Protein AF-T1BN23-F1 (afdb_monomer_lite)

Secondary structure (DSSP, 8-state):
------SHHHHHHHHHHHHHHHHHHHHHHHHHHHHHHHHHHHHHHHHHH----SHHHHHHHHHHHHHHHHHHHHT--TTS-SEEEEEEEPP-TTSPPPEEEEESS-EE-TT--EEEEETTSGGGHHHHH--SS--TTEEEEEEEEEETTEEEEEEEEE-

Foldseek 3Di:
DDDDDPPPVVVVVVFVVVQVVVLVLLVQQVVQLVVQLVVLVCQLVVLVPDDDDDPVSVVVSVVSNVVSVVSNVLSCPDFDRAFFKKWWFQQDPVRDIDMATEGCHFGAHPVRHTSHDYCPDPVNVLLPPADPVRNVRTQKMKTWDDGRSGTPGIDIDGD

Organism: NCBI:txid410659

Structure (mmCIF, N/CA/C/O backbone):
data_AF-T1BN23-F1
#
_entry.id   AF-T1BN23-F1
#
loop_
_atom_site.group_PDB
_atom_site.id
_atom_site.type_symbol
_atom_site.label_atom_id
_atom_site.label_alt_id
_atom_site.label_comp_id
_atom_site.label_asym_id
_atom_site.label_entity_id
_atom_site.label_seq_id
_atom_site.pdbx_PDB_ins_code
_atom_site.Cartn_x
_atom_site.Cartn_y
_atom_site.Cartn_z
_atom_site.occupancy
_atom_site.B_iso_or_equiv
_atom_site.auth_seq_id
_atom_site.auth_comp_id
_atom_site.auth_asym_id
_atom_site.auth_atom_id
_atom_site.pdbx_PDB_model_num
ATOM 1 N N . MET A 1 1 ? -45.140 -3.498 25.586 1.00 43.44 1 MET A N 1
ATOM 2 C CA . MET A 1 1 ? -43.862 -4.236 25.617 1.00 43.44 1 MET A CA 1
ATOM 3 C C . MET A 1 1 ? -43.445 -4.488 24.183 1.00 43.44 1 MET A C 1
ATOM 5 O O . MET A 1 1 ? -43.950 -5.411 23.562 1.00 43.44 1 MET A O 1
ATOM 9 N N . SER A 1 2 ? -42.600 -3.610 23.656 1.00 41.66 2 SER A N 1
ATOM 10 C CA . SER A 1 2 ? -41.845 -3.813 22.422 1.00 41.66 2 SER A CA 1
ATOM 11 C C . SER A 1 2 ? -40.488 -3.182 22.690 1.00 41.66 2 SER A C 1
ATOM 13 O O . SER A 1 2 ? -40.423 -1.970 22.895 1.00 41.66 2 SER A O 1
ATOM 15 N N . ASP A 1 3 ? -39.452 -4.007 22.786 1.00 43.41 3 ASP A N 1
ATOM 16 C CA . ASP A 1 3 ? -38.077 -3.524 22.869 1.00 43.41 3 ASP A CA 1
ATOM 17 C C . ASP A 1 3 ? -37.651 -2.996 21.497 1.00 43.41 3 ASP A C 1
ATOM 19 O O . ASP A 1 3 ? -37.966 -3.619 20.476 1.00 43.41 3 ASP A O 1
ATOM 23 N N . PRO A 1 4 ? -36.961 -1.849 21.425 1.00 53.34 4 PRO A N 1
ATOM 24 C CA . PRO A 1 4 ? -36.537 -1.316 20.150 1.00 53.34 4 PRO A CA 1
ATOM 25 C C . PRO A 1 4 ? -35.163 -1.881 19.740 1.00 53.34 4 PRO A C 1
ATOM 27 O O . PRO A 1 4 ? -34.180 -1.802 20.476 1.00 53.34 4 PRO A O 1
ATOM 30 N N . VAL A 1 5 ? -35.108 -2.436 18.526 1.00 53.69 5 VAL A N 1
ATOM 31 C CA . VAL A 1 5 ? -33.919 -3.002 17.864 1.00 53.69 5 VAL A CA 1
ATOM 32 C C . VAL A 1 5 ? -33.019 -1.865 17.357 1.00 53.69 5 VAL A C 1
ATOM 34 O O . VAL A 1 5 ? -33.147 -1.426 16.214 1.00 53.69 5 VAL A O 1
ATOM 37 N N . TRP A 1 6 ? -32.131 -1.351 18.212 1.00 48.53 6 TRP A N 1
ATOM 38 C CA . TRP A 1 6 ? -31.163 -0.297 17.845 1.00 48.53 6 TRP A CA 1
ATOM 39 C C . TRP A 1 6 ? -29.710 -0.788 17.690 1.00 48.53 6 TRP A C 1
ATOM 41 O O . TRP A 1 6 ? -28.838 0.021 17.400 1.00 48.53 6 TRP A O 1
ATOM 51 N N . GLY A 1 7 ? -29.428 -2.087 17.851 1.00 52.84 7 GLY A N 1
ATOM 52 C CA . GLY A 1 7 ? -28.052 -2.614 17.863 1.00 52.84 7 GLY A CA 1
ATOM 53 C C . GLY A 1 7 ? -27.497 -3.072 16.508 1.00 52.84 7 GLY A C 1
ATOM 54 O O . GLY A 1 7 ? -26.369 -2.741 16.168 1.00 52.84 7 GLY A O 1
ATOM 55 N N . GLU A 1 8 ? -28.277 -3.807 15.713 1.00 52.25 8 GLU A N 1
ATOM 56 C CA . GLU A 1 8 ? -27.732 -4.537 14.551 1.00 52.25 8 GLU A CA 1
ATOM 57 C C . GLU A 1 8 ? -27.590 -3.661 13.298 1.00 52.25 8 GLU A C 1
ATOM 59 O O . GLU A 1 8 ? -26.558 -3.693 12.638 1.00 52.25 8 GLU A O 1
ATOM 64 N N . ARG A 1 9 ? -28.567 -2.787 13.013 1.00 55.88 9 ARG A N 1
ATOM 65 C CA . ARG A 1 9 ? -28.533 -1.923 11.814 1.00 55.88 9 ARG A CA 1
ATOM 66 C C . ARG A 1 9 ? -27.467 -0.824 11.850 1.00 55.88 9 ARG A C 1
ATOM 68 O O . ARG A 1 9 ? -27.083 -0.328 10.803 1.00 55.88 9 ARG A O 1
ATOM 75 N N . GLY A 1 10 ? -27.028 -0.392 13.034 1.00 59.06 10 GLY A N 1
ATOM 76 C CA . GLY A 1 10 ? -26.019 0.668 13.164 1.00 59.06 10 GLY A CA 1
ATOM 77 C C . GLY A 1 10 ? -24.586 0.170 12.959 1.00 59.06 10 GLY A C 1
ATOM 78 O O . GLY A 1 10 ? -23.763 0.888 12.397 1.00 59.06 10 GLY A O 1
ATOM 79 N N . VAL A 1 11 ? -24.303 -1.062 13.393 1.00 63.19 11 VAL A N 1
ATOM 80 C CA . VAL A 1 11 ? -22.992 -1.712 13.236 1.00 63.19 11 VAL A CA 1
ATOM 81 C C . VAL A 1 11 ? -22.781 -2.145 11.785 1.00 63.19 11 VAL A C 1
ATOM 83 O O . VAL A 1 11 ? -21.717 -1.889 11.230 1.00 63.19 11 VAL A O 1
ATOM 86 N N . ASP A 1 12 ? -23.820 -2.698 11.157 1.00 70.88 12 ASP A N 1
ATOM 87 C CA . ASP A 1 12 ? -23.831 -3.124 9.752 1.00 70.88 12 ASP A CA 1
ATOM 88 C C . ASP A 1 12 ? -23.492 -1.964 8.794 1.00 70.88 12 ASP A C 1
ATOM 90 O O . ASP A 1 12 ? -22.551 -2.043 8.011 1.00 70.88 12 ASP A O 1
ATOM 94 N N . VAL A 1 13 ? -24.136 -0.803 8.972 1.00 74.88 13 VAL A N 1
ATOM 95 C CA . VAL A 1 13 ? -23.891 0.390 8.135 1.00 74.88 13 VAL A CA 1
ATOM 96 C C . VAL A 1 13 ? -22.499 1.002 8.361 1.00 74.88 13 VAL A C 1
ATOM 98 O O . VAL A 1 13 ? -21.910 1.551 7.429 1.00 74.88 13 VAL A O 1
ATOM 101 N N . SER A 1 14 ? -21.944 0.939 9.581 1.00 83.81 14 SER A N 1
ATOM 102 C CA . SER A 1 14 ? -20.559 1.391 9.817 1.00 83.81 14 SER A CA 1
ATOM 103 C C . SER A 1 14 ? -19.562 0.470 9.125 1.00 83.81 14 SER A C 1
ATOM 105 O O . SER A 1 14 ? -18.630 0.952 8.489 1.00 83.81 14 SER A O 1
ATOM 107 N N . HIS A 1 15 ? -19.789 -0.839 9.208 1.00 89.06 15 HIS A N 1
ATOM 108 C CA . HIS A 1 15 ? -18.930 -1.840 8.597 1.00 89.06 15 HIS A CA 1
ATOM 109 C C . HIS A 1 15 ? -18.953 -1.761 7.064 1.00 89.06 15 HIS A C 1
ATOM 111 O O . HIS A 1 15 ? -17.898 -1.748 6.434 1.00 89.06 15 HIS A O 1
ATOM 117 N N . GLU A 1 16 ? -20.134 -1.606 6.459 1.00 93.38 16 GLU A N 1
ATOM 118 C CA . GLU A 1 16 ? -20.280 -1.364 5.017 1.00 93.38 16 GLU A CA 1
ATOM 119 C C . GLU A 1 16 ? -19.553 -0.088 4.571 1.00 93.38 16 GLU A C 1
ATOM 121 O O . GLU A 1 16 ? -18.885 -0.083 3.534 1.00 93.38 16 GLU A O 1
ATOM 126 N N . ARG A 1 17 ? -19.631 0.992 5.364 1.00 96.00 17 ARG A N 1
ATOM 127 C CA . ARG A 1 17 ? -18.900 2.234 5.075 1.00 96.00 17 ARG A CA 1
ATOM 128 C C . ARG A 1 17 ? -17.391 2.011 5.112 1.00 96.00 17 ARG A C 1
ATOM 130 O O . ARG A 1 17 ? -16.694 2.485 4.225 1.00 96.00 17 ARG A O 1
ATOM 137 N N . GLU A 1 18 ? -16.889 1.293 6.109 1.00 95.56 18 GLU A N 1
ATOM 138 C CA . GLU A 1 18 ? -15.458 1.005 6.234 1.00 95.56 18 GLU A CA 1
ATOM 139 C C . GLU A 1 18 ? -14.953 0.110 5.094 1.00 95.56 18 GLU A C 1
ATOM 141 O O . GLU A 1 18 ? -13.881 0.370 4.553 1.00 95.56 18 GLU A O 1
ATOM 146 N N . ILE A 1 19 ? -15.739 -0.883 4.666 1.00 97.50 19 ILE A N 1
ATOM 147 C CA . ILE A 1 19 ? -15.449 -1.670 3.459 1.00 97.50 19 ILE A CA 1
ATOM 148 C C . ILE A 1 19 ? -15.385 -0.759 2.226 1.00 97.50 19 ILE A C 1
ATOM 150 O O . ILE A 1 19 ? -14.441 -0.859 1.446 1.00 97.50 19 ILE A O 1
ATOM 154 N N . ALA A 1 20 ? -16.348 0.151 2.056 1.00 97.94 20 ALA A N 1
ATOM 155 C CA . ALA A 1 20 ? -16.380 1.069 0.917 1.00 97.94 20 ALA A CA 1
ATOM 156 C C . ALA A 1 20 ? -15.204 2.065 0.914 1.00 97.94 20 ALA A C 1
ATOM 158 O O . ALA A 1 20 ? -14.667 2.392 -0.149 1.00 97.94 20 ALA A O 1
ATOM 159 N N . GLU A 1 21 ? -14.778 2.533 2.090 1.00 97.56 21 GLU A N 1
ATOM 160 C CA . GLU A 1 21 ? -13.582 3.366 2.254 1.00 97.56 21 GLU A CA 1
ATOM 161 C C . GLU A 1 21 ? -12.325 2.616 1.790 1.00 97.56 21 GLU A C 1
ATOM 163 O O . GLU A 1 21 ? -11.556 3.138 0.980 1.00 97.56 21 GLU A O 1
ATOM 168 N N . GLU A 1 22 ? -12.139 1.374 2.244 1.00 98.44 22 GLU A N 1
ATOM 169 C CA . GLU A 1 22 ? -10.993 0.560 1.832 1.00 98.44 22 GLU A CA 1
ATOM 170 C C . GLU A 1 22 ? -11.079 0.135 0.357 1.00 98.44 22 GLU A C 1
ATOM 172 O O . GLU A 1 22 ? -10.043 0.033 -0.300 1.00 98.44 22 GLU A O 1
ATOM 177 N N . GLN A 1 23 ? -12.281 -0.058 -0.202 1.00 98.50 23 GLN A N 1
ATOM 178 C CA . GLN A 1 23 ? -12.462 -0.320 -1.635 1.00 98.50 23 GLN A CA 1
ATOM 179 C C . GLN A 1 23 ? -12.033 0.886 -2.471 1.00 98.50 23 GLN A C 1
ATOM 181 O O . GLN A 1 23 ? -11.286 0.736 -3.432 1.00 98.50 23 GLN A O 1
ATOM 186 N N . THR A 1 24 ? -12.441 2.092 -2.069 1.00 98.50 24 THR A N 1
ATOM 187 C CA . THR A 1 24 ? -12.034 3.331 -2.747 1.00 98.50 24 THR A CA 1
ATOM 188 C C . THR A 1 24 ? -10.513 3.475 -2.734 1.00 98.50 24 THR A C 1
ATOM 190 O O . THR A 1 24 ? -9.904 3.824 -3.745 1.00 98.50 24 THR A O 1
ATOM 193 N N . PHE A 1 25 ? -9.877 3.172 -1.599 1.00 98.19 25 PHE A N 1
ATOM 194 C CA . PHE A 1 25 ? -8.422 3.179 -1.503 1.00 98.19 25 PHE A CA 1
ATOM 195 C C . PHE A 1 25 ? -7.774 2.097 -2.387 1.00 98.19 25 PHE A C 1
ATOM 197 O O . PHE A 1 25 ? -6.789 2.379 -3.072 1.00 98.19 25 PHE A O 1
ATOM 204 N N . LEU A 1 26 ? -8.331 0.881 -2.416 1.00 97.94 26 LEU A N 1
ATOM 205 C CA . LEU A 1 26 ? -7.859 -0.206 -3.276 1.00 97.94 26 LEU A CA 1
ATOM 206 C C . LEU A 1 26 ? -7.899 0.181 -4.755 1.00 97.94 26 LEU A C 1
ATOM 208 O O . LEU A 1 26 ? -6.913 -0.045 -5.454 1.00 97.94 26 LEU A O 1
ATOM 212 N N . ASP A 1 27 ? -8.982 0.805 -5.211 1.00 98.12 27 ASP A N 1
ATOM 213 C CA . ASP A 1 27 ? -9.131 1.243 -6.600 1.00 98.12 27 ASP A CA 1
ATOM 214 C C . ASP A 1 27 ? -8.051 2.270 -6.982 1.00 98.12 27 ASP A C 1
ATOM 216 O O . ASP A 1 27 ? -7.410 2.150 -8.030 1.00 98.12 27 ASP A O 1
ATOM 220 N N . VAL A 1 28 ? -7.782 3.240 -6.099 1.00 98.06 28 VAL A N 1
ATOM 221 C CA . VAL A 1 28 ? -6.707 4.230 -6.285 1.00 98.06 28 VAL A CA 1
ATOM 222 C C . VAL A 1 28 ? -5.333 3.553 -6.327 1.00 98.06 28 VAL A C 1
ATOM 224 O O . VAL A 1 28 ? -4.529 3.833 -7.218 1.00 98.06 28 VAL A O 1
ATOM 227 N N . ALA A 1 29 ? -5.058 2.635 -5.399 1.00 97.75 29 ALA A N 1
ATOM 228 C CA . ALA A 1 29 ? -3.775 1.943 -5.320 1.00 97.75 29 ALA A CA 1
ATOM 229 C C . ALA A 1 29 ? -3.536 1.000 -6.516 1.00 97.75 29 ALA A C 1
ATOM 231 O O . ALA A 1 29 ? -2.410 0.904 -7.008 1.00 97.75 29 ALA A O 1
ATOM 232 N N . LEU A 1 30 ? -4.578 0.330 -7.021 1.00 96.62 30 LEU A N 1
ATOM 233 C CA . LEU A 1 30 ? -4.501 -0.479 -8.241 1.00 96.62 30 LEU A CA 1
ATOM 234 C C . LEU A 1 30 ? -4.236 0.392 -9.471 1.00 96.62 30 LEU A C 1
ATOM 236 O O . LEU A 1 30 ? -3.361 0.054 -10.267 1.00 96.62 30 LEU A O 1
ATOM 240 N N . GLY A 1 31 ? -4.909 1.542 -9.581 1.00 97.06 31 GLY A N 1
ATOM 241 C CA . GLY A 1 31 ? -4.625 2.521 -10.631 1.00 97.06 31 GLY A CA 1
ATOM 242 C C . GLY A 1 31 ? -3.160 2.963 -10.612 1.00 97.06 31 GLY A C 1
ATOM 243 O O . GLY A 1 31 ? -2.470 2.880 -11.627 1.00 97.06 31 GLY A O 1
ATOM 244 N N . ALA A 1 32 ? -2.643 3.345 -9.443 1.00 97.88 32 ALA A N 1
ATOM 245 C CA . ALA A 1 32 ? -1.241 3.725 -9.275 1.00 97.88 32 ALA A CA 1
ATOM 246 C C . ALA A 1 32 ? -0.266 2.590 -9.651 1.00 97.88 32 ALA A C 1
ATOM 248 O O . ALA A 1 32 ? 0.723 2.819 -10.352 1.00 97.88 32 ALA A O 1
ATOM 249 N N . LEU A 1 33 ? -0.562 1.346 -9.260 1.00 96.88 33 LEU A N 1
ATOM 250 C CA . LEU A 1 33 ? 0.229 0.178 -9.652 1.00 96.88 33 LEU A CA 1
ATOM 251 C C . LEU A 1 33 ? 0.259 -0.014 -11.177 1.00 96.88 33 LEU A C 1
ATOM 253 O O . LEU A 1 33 ? 1.317 -0.306 -11.745 1.00 96.88 33 LEU A O 1
ATOM 257 N N . ASP A 1 34 ? -0.871 0.180 -11.852 1.00 96.56 34 ASP A N 1
ATOM 258 C CA . ASP A 1 34 ? -0.946 0.098 -13.308 1.00 96.56 34 ASP A CA 1
ATOM 259 C C . ASP A 1 34 ? -0.172 1.235 -13.988 1.00 96.56 34 ASP A C 1
ATOM 261 O O . ASP A 1 34 ? 0.556 0.978 -14.952 1.00 96.56 34 ASP A O 1
ATOM 265 N N . HIS A 1 35 ? -0.200 2.454 -13.441 1.00 96.75 35 HIS A N 1
ATOM 266 C CA . HIS A 1 35 ? 0.661 3.554 -13.893 1.00 96.75 35 HIS A CA 1
ATOM 267 C C . HIS A 1 35 ? 2.153 3.213 -13.754 1.00 96.75 35 HIS A C 1
ATOM 269 O O . HIS A 1 35 ? 2.930 3.401 -14.695 1.00 96.75 35 HIS A O 1
ATOM 275 N N . MET A 1 36 ? 2.565 2.631 -12.624 1.00 96.62 36 MET A N 1
ATOM 276 C CA . MET A 1 36 ? 3.951 2.199 -12.406 1.00 96.62 36 MET A CA 1
ATOM 277 C C . MET A 1 36 ? 4.380 1.114 -13.409 1.00 96.62 36 MET A C 1
ATOM 279 O O . MET A 1 36 ? 5.498 1.155 -13.935 1.00 96.62 36 MET A O 1
ATOM 283 N N . ARG A 1 37 ? 3.492 0.158 -13.714 1.00 96.94 37 ARG A N 1
ATOM 284 C CA . ARG A 1 37 ? 3.726 -0.885 -14.729 1.00 96.94 37 ARG A CA 1
ATOM 285 C C . ARG A 1 37 ? 3.824 -0.292 -16.130 1.00 96.94 37 ARG A C 1
ATOM 287 O O . ARG A 1 37 ? 4.736 -0.655 -16.874 1.00 96.94 37 ARG A O 1
ATOM 294 N N . ALA A 1 38 ? 2.934 0.634 -16.479 1.00 96.69 38 ALA A N 1
ATOM 295 C CA . ALA A 1 38 ? 2.948 1.323 -17.764 1.00 96.69 38 ALA A CA 1
ATOM 296 C C . ALA A 1 38 ? 4.244 2.124 -17.959 1.00 96.69 38 ALA A C 1
ATOM 298 O O . ALA A 1 38 ? 4.849 2.056 -19.029 1.00 96.69 38 ALA A O 1
ATOM 299 N N . GLY A 1 39 ? 4.729 2.803 -16.915 1.00 95.38 39 GLY A N 1
ATOM 300 C CA . GLY A 1 39 ? 6.015 3.501 -16.940 1.00 95.38 39 GLY A CA 1
ATOM 301 C C . GLY A 1 39 ? 7.192 2.562 -17.227 1.00 95.38 39 GLY A C 1
ATOM 302 O O . GLY A 1 39 ? 8.002 2.828 -18.118 1.00 95.38 39 GLY A O 1
ATOM 303 N N . ALA A 1 40 ? 7.259 1.419 -16.537 1.00 95.69 40 ALA A N 1
ATOM 304 C CA . ALA A 1 40 ? 8.307 0.421 -16.764 1.00 95.69 40 ALA A CA 1
ATOM 305 C C . ALA A 1 40 ? 8.218 -0.225 -18.163 1.00 95.69 40 ALA A C 1
ATOM 307 O O . ALA A 1 40 ? 9.241 -0.415 -18.825 1.00 95.69 40 ALA A O 1
ATOM 308 N N . ALA A 1 41 ? 7.008 -0.515 -18.651 1.00 96.62 41 ALA A N 1
ATOM 309 C CA . ALA A 1 41 ? 6.786 -1.037 -20.000 1.00 96.62 41 ALA A CA 1
ATOM 310 C C . ALA A 1 41 ? 7.173 -0.021 -21.088 1.00 96.62 41 ALA A C 1
ATOM 312 O O . ALA A 1 41 ? 7.837 -0.384 -22.055 1.00 96.62 41 A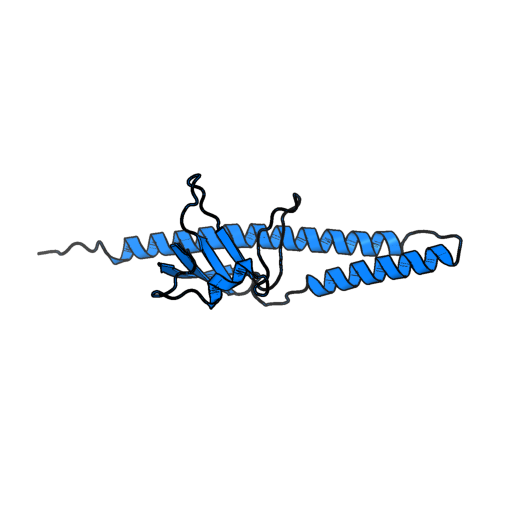LA A O 1
ATOM 313 N N . SER A 1 42 ? 6.838 1.256 -20.900 1.00 95.31 42 SER A N 1
ATOM 314 C CA . SER A 1 42 ? 7.225 2.333 -21.816 1.00 95.31 42 SER A CA 1
ATOM 315 C C . SER A 1 42 ? 8.748 2.478 -21.907 1.00 95.31 42 SER A C 1
ATOM 317 O O . SER A 1 42 ? 9.307 2.569 -23.003 1.00 95.31 42 SER A O 1
ATOM 319 N N . LEU A 1 43 ? 9.454 2.393 -20.771 1.00 93.00 43 LEU A N 1
ATOM 320 C CA . LEU A 1 43 ? 10.917 2.402 -20.751 1.00 93.00 43 LEU A CA 1
ATOM 321 C C . LEU A 1 43 ? 11.502 1.219 -21.539 1.00 93.00 43 LEU A C 1
ATOM 323 O O . LEU A 1 43 ? 12.364 1.422 -22.396 1.00 93.00 43 LEU A O 1
ATOM 327 N N . ARG A 1 44 ? 10.988 0.003 -21.311 1.00 94.19 44 ARG A N 1
ATOM 328 C CA . ARG A 1 44 ? 11.358 -1.206 -22.069 1.00 94.19 44 ARG A CA 1
ATOM 329 C C . ARG A 1 44 ? 11.174 -1.000 -23.578 1.00 94.19 44 ARG A C 1
ATOM 331 O O . ARG A 1 44 ? 12.094 -1.269 -24.353 1.00 94.19 44 ARG A O 1
ATOM 338 N N . ASP A 1 45 ? 10.011 -0.506 -23.991 1.00 92.75 45 ASP A N 1
ATOM 339 C CA . ASP A 1 45 ? 9.639 -0.386 -25.404 1.00 92.75 45 ASP A CA 1
ATOM 340 C C . ASP A 1 45 ? 10.429 0.725 -26.112 1.00 92.75 45 ASP A C 1
ATOM 342 O O . ASP A 1 45 ? 10.904 0.524 -27.232 1.00 92.75 45 ASP A O 1
ATOM 346 N N . SER A 1 46 ? 10.673 1.855 -25.438 1.00 89.38 46 SER A N 1
ATOM 347 C CA . SER A 1 46 ? 11.476 2.963 -25.977 1.00 89.38 46 SER A CA 1
ATOM 348 C C . SER A 1 46 ? 12.902 2.535 -26.345 1.00 89.38 46 SER A C 1
ATOM 350 O O . SER A 1 46 ? 13.430 2.910 -27.394 1.00 89.38 46 SER A O 1
ATOM 352 N N . VAL A 1 47 ? 13.513 1.672 -25.531 1.00 87.81 47 VAL A N 1
ATOM 353 C CA . VAL A 1 47 ? 14.869 1.163 -25.759 1.00 87.81 47 VAL A CA 1
ATOM 354 C C . VAL A 1 47 ? 14.900 0.030 -26.790 1.00 87.81 47 VAL A C 1
ATOM 356 O O . VAL A 1 47 ? 15.924 -0.174 -27.455 1.00 87.81 47 VAL A O 1
ATOM 359 N N . ALA A 1 48 ? 13.787 -0.688 -26.969 1.00 82.81 48 ALA A N 1
ATOM 360 C CA . ALA A 1 48 ? 13.656 -1.719 -27.995 1.00 82.81 48 ALA A CA 1
ATOM 361 C C . ALA A 1 48 ? 13.675 -1.138 -29.419 1.00 82.81 48 ALA A C 1
ATOM 363 O O . ALA A 1 48 ? 14.233 -1.766 -30.318 1.00 82.81 48 ALA A O 1
ATOM 364 N N . VAL A 1 49 ? 13.107 0.058 -29.621 1.00 82.88 49 VAL A N 1
ATOM 365 C CA . VAL A 1 49 ? 12.980 0.699 -30.947 1.00 82.88 49 VAL A CA 1
ATOM 366 C C . VAL A 1 49 ? 14.093 1.702 -31.280 1.00 82.88 49 VAL A C 1
ATOM 368 O O . VAL A 1 49 ? 14.185 2.167 -32.417 1.00 82.88 49 VAL A O 1
ATOM 371 N N . ALA A 1 50 ? 14.958 2.039 -30.320 1.00 77.62 50 ALA A N 1
ATOM 372 C CA . ALA A 1 50 ? 16.043 2.998 -30.518 1.00 77.62 50 ALA A CA 1
ATOM 373 C C . ALA A 1 50 ? 17.066 2.514 -31.574 1.00 77.62 50 ALA A C 1
ATOM 375 O O . ALA A 1 50 ? 17.693 1.466 -31.418 1.00 77.62 50 ALA A O 1
ATOM 376 N N . HIS A 1 51 ? 17.267 3.304 -32.637 1.00 66.38 51 HIS A N 1
ATOM 377 C CA . HIS A 1 51 ? 18.278 3.076 -33.682 1.00 66.38 51 HIS A CA 1
ATOM 378 C C . HIS A 1 51 ? 19.668 3.507 -33.192 1.00 66.38 51 HIS A C 1
ATOM 380 O O . HIS A 1 51 ? 19.816 4.639 -32.734 1.00 66.38 51 HIS A O 1
ATOM 386 N N . ARG A 1 52 ? 20.693 2.644 -33.286 1.00 66.38 52 ARG A N 1
ATOM 387 C CA . ARG A 1 52 ? 21.989 2.876 -32.608 1.00 66.38 52 ARG A CA 1
ATOM 388 C C . ARG A 1 52 ? 23.222 2.617 -33.473 1.00 66.38 52 ARG A C 1
ATOM 390 O O . ARG A 1 52 ? 23.139 1.904 -34.472 1.00 66.38 52 ARG A O 1
ATOM 397 N N . ARG A 1 53 ? 24.349 3.257 -33.118 1.00 64.19 53 ARG A N 1
ATOM 398 C CA . ARG A 1 53 ? 25.548 3.400 -33.971 1.00 64.19 53 ARG A CA 1
ATOM 399 C C . ARG A 1 53 ? 26.865 3.035 -33.259 1.00 64.19 53 ARG A C 1
ATOM 401 O O . ARG A 1 53 ? 27.908 3.587 -33.600 1.00 64.19 53 ARG A O 1
ATOM 408 N N . GLY A 1 54 ? 26.858 2.083 -32.323 1.00 77.06 54 GLY A N 1
ATOM 409 C CA . GLY A 1 54 ? 28.095 1.596 -31.701 1.00 77.06 54 GLY A CA 1
ATOM 410 C C . GLY A 1 54 ? 27.899 0.523 -30.628 1.00 77.06 54 GLY A C 1
ATOM 411 O O . GLY A 1 54 ? 26.788 0.288 -30.165 1.00 77.06 54 GLY A O 1
ATOM 412 N N . ALA A 1 55 ? 28.998 -0.130 -30.228 1.00 74.75 55 ALA A N 1
ATOM 413 C CA . ALA A 1 55 ? 28.996 -1.160 -29.183 1.00 74.75 55 ALA A CA 1
ATOM 414 C C . ALA A 1 55 ? 28.659 -0.603 -27.784 1.00 74.75 55 ALA A C 1
ATOM 416 O O . ALA A 1 55 ? 28.009 -1.295 -27.006 1.00 74.75 55 ALA A O 1
ATOM 417 N N . GLY A 1 56 ? 29.050 0.644 -27.484 1.00 78.56 56 GLY A N 1
ATOM 418 C CA . GLY A 1 56 ? 28.690 1.329 -26.233 1.00 78.56 56 GLY A CA 1
ATOM 419 C C . GLY A 1 56 ? 27.177 1.465 -26.074 1.00 78.56 56 GLY A C 1
ATOM 420 O O . GLY A 1 56 ? 26.624 1.036 -25.064 1.00 78.56 56 GLY A O 1
ATOM 421 N N . ASP A 1 57 ? 26.486 1.913 -27.124 1.00 81.75 57 ASP A N 1
ATOM 422 C CA . ASP A 1 57 ? 25.036 2.056 -27.064 1.00 81.75 57 ASP A CA 1
ATOM 423 C C . ASP A 1 57 ? 24.300 0.703 -26.925 1.00 81.75 57 ASP A C 1
ATOM 425 O O . ASP A 1 57 ? 23.152 0.662 -26.482 1.00 81.75 57 ASP A O 1
ATOM 429 N N . LEU A 1 58 ? 24.898 -0.430 -27.323 1.00 81.19 58 LEU A N 1
ATOM 430 C CA . LEU A 1 58 ? 24.300 -1.755 -27.090 1.00 81.19 58 LEU A CA 1
ATOM 431 C C . LEU A 1 58 ? 24.280 -2.110 -25.599 1.00 81.19 58 LEU A C 1
ATOM 433 O O . LEU A 1 58 ? 23.248 -2.557 -25.104 1.00 81.19 58 LEU A O 1
ATOM 437 N N . VAL A 1 59 ? 25.382 -1.848 -24.893 1.00 87.62 59 VAL A N 1
ATOM 438 C CA . VAL A 1 59 ? 25.502 -2.102 -23.450 1.00 87.62 59 VAL A CA 1
ATOM 439 C C . VAL A 1 59 ? 24.517 -1.242 -22.662 1.00 87.62 59 VAL A C 1
ATOM 441 O O . VAL A 1 59 ? 23.807 -1.760 -21.804 1.00 87.62 59 VAL A O 1
ATOM 444 N N . GLU A 1 60 ? 24.423 0.052 -22.979 1.00 87.44 60 GLU A N 1
ATOM 445 C CA . GLU A 1 60 ? 23.476 0.957 -22.315 1.00 87.44 60 GLU A CA 1
ATOM 446 C C . GLU A 1 60 ? 22.027 0.484 -22.473 1.00 87.44 60 GLU A C 1
ATOM 448 O O . GLU A 1 60 ? 21.271 0.467 -21.500 1.00 87.44 60 GLU A O 1
ATOM 453 N N . ARG A 1 61 ? 21.646 0.007 -23.667 1.00 88.25 61 ARG A N 1
ATOM 454 C CA . ARG A 1 61 ? 20.333 -0.627 -23.850 1.00 88.25 61 ARG A CA 1
ATOM 455 C C . ARG A 1 61 ? 20.145 -1.808 -22.931 1.00 88.25 61 ARG A C 1
ATOM 457 O O . ARG A 1 61 ? 19.070 -1.928 -22.357 1.00 88.25 61 ARG A O 1
ATOM 464 N N . ASP A 1 62 ?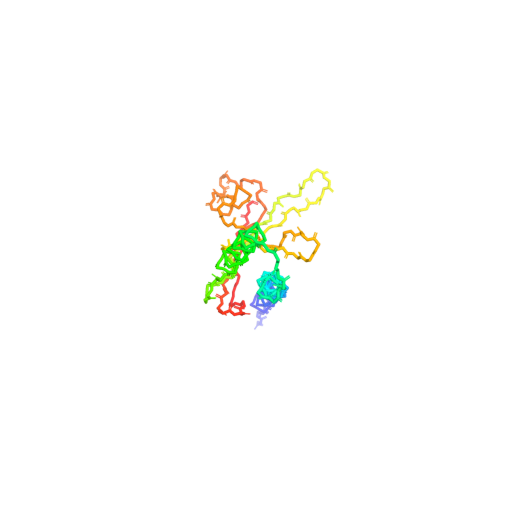 21.105 -2.720 -22.885 1.00 90.19 62 ASP A N 1
ATOM 465 C CA . ASP A 1 62 ? 20.904 -3.982 -22.181 1.00 90.19 62 ASP A CA 1
ATOM 466 C C . ASP A 1 62 ? 20.727 -3.721 -20.678 1.00 90.19 62 ASP A C 1
ATOM 468 O O . ASP A 1 62 ? 19.872 -4.341 -20.044 1.00 90.19 62 ASP A O 1
ATOM 472 N N . VAL A 1 63 ? 21.422 -2.712 -20.139 1.00 93.06 63 VAL A N 1
ATOM 473 C CA . VAL A 1 63 ? 21.216 -2.213 -18.771 1.00 93.06 63 VAL A CA 1
ATOM 474 C C . VAL A 1 63 ? 19.807 -1.647 -18.578 1.00 93.06 63 VAL A C 1
ATOM 476 O O . VAL A 1 63 ? 19.114 -2.040 -17.636 1.00 93.06 63 VAL A O 1
ATOM 479 N N . VAL A 1 64 ? 19.349 -0.745 -19.454 1.00 93.25 64 VAL A N 1
ATOM 480 C CA . VAL A 1 64 ? 18.015 -0.132 -19.311 1.00 93.25 64 VAL A CA 1
ATOM 481 C C . VAL A 1 64 ? 16.900 -1.164 -19.502 1.00 93.25 64 VAL A C 1
ATOM 483 O O . VAL A 1 64 ? 15.941 -1.189 -18.733 1.00 93.25 64 VAL A O 1
ATOM 486 N N . MET A 1 65 ? 17.048 -2.063 -20.474 1.00 94.25 65 MET A N 1
ATOM 487 C CA . MET A 1 65 ? 16.135 -3.176 -20.731 1.00 94.25 65 MET A CA 1
ATOM 488 C C . MET A 1 65 ? 16.050 -4.105 -19.518 1.00 94.25 65 MET A C 1
ATOM 490 O O . MET A 1 65 ? 14.952 -4.402 -19.053 1.00 94.25 65 MET A O 1
ATOM 494 N N . GLY A 1 66 ? 17.195 -4.523 -18.970 1.00 95.62 66 GLY A N 1
ATOM 495 C CA . GLY A 1 66 ? 17.247 -5.351 -17.766 1.00 95.62 66 GLY A CA 1
ATOM 496 C C . GLY A 1 66 ? 16.585 -4.669 -16.569 1.00 95.62 66 GLY A C 1
ATOM 497 O O . GLY A 1 66 ? 15.780 -5.292 -15.883 1.00 95.62 66 GLY A O 1
ATOM 498 N N . THR A 1 67 ? 16.837 -3.372 -16.379 1.00 95.88 67 THR A N 1
ATOM 499 C CA . THR A 1 67 ? 16.220 -2.574 -15.306 1.00 95.88 67 THR A CA 1
ATOM 500 C C . THR A 1 67 ? 14.698 -2.505 -15.455 1.00 95.88 67 THR A C 1
ATOM 502 O O . THR A 1 67 ? 13.969 -2.719 -14.488 1.00 95.88 67 THR A O 1
ATOM 505 N N . ALA A 1 68 ? 14.199 -2.253 -16.668 1.00 96.31 68 ALA A N 1
ATOM 506 C CA . ALA A 1 68 ? 12.766 -2.189 -16.941 1.00 96.31 68 ALA A CA 1
ATOM 507 C C . ALA A 1 68 ? 12.074 -3.546 -16.725 1.00 96.31 68 ALA A C 1
ATOM 509 O O . ALA A 1 68 ? 11.012 -3.608 -16.107 1.00 96.31 68 ALA A O 1
ATOM 510 N N . LEU A 1 69 ? 12.690 -4.642 -17.183 1.00 96.62 69 LEU A N 1
ATOM 511 C CA . LEU A 1 69 ? 12.172 -5.998 -16.984 1.00 96.62 69 LEU A CA 1
ATOM 512 C C . LEU A 1 69 ? 12.173 -6.400 -15.505 1.00 96.62 69 LEU A C 1
ATOM 514 O O . LEU A 1 69 ? 11.167 -6.909 -15.019 1.00 96.62 69 LEU A O 1
ATOM 518 N N . GLN A 1 70 ? 13.255 -6.112 -14.777 1.00 96.56 70 GLN A N 1
ATOM 519 C CA . GLN A 1 70 ? 13.323 -6.343 -13.333 1.00 96.56 70 GLN A CA 1
ATOM 520 C C . GLN A 1 70 ? 12.245 -5.545 -12.594 1.00 96.56 70 GLN A C 1
ATOM 522 O O . GLN A 1 70 ? 11.624 -6.054 -11.664 1.00 96.56 70 GLN A O 1
ATOM 527 N N . ARG A 1 71 ? 11.992 -4.299 -13.012 1.00 95.44 71 ARG A N 1
ATOM 528 C CA . ARG A 1 71 ? 10.934 -3.485 -12.414 1.00 95.44 71 ARG A CA 1
ATOM 529 C C . ARG A 1 71 ? 9.550 -4.077 -12.668 1.00 95.44 71 ARG A C 1
ATOM 531 O O . ARG A 1 71 ? 8.752 -4.123 -11.741 1.00 95.44 71 ARG A O 1
ATOM 538 N N . LEU A 1 72 ? 9.262 -4.541 -13.883 1.00 96.56 72 LEU A N 1
ATOM 539 C CA . LEU A 1 72 ? 7.991 -5.204 -14.198 1.00 96.56 72 LEU A CA 1
ATOM 540 C C . LEU A 1 72 ? 7.782 -6.473 -13.362 1.00 96.56 72 LEU A C 1
ATOM 542 O O . LEU A 1 72 ? 6.682 -6.677 -12.855 1.00 96.56 72 LEU A O 1
ATOM 546 N N . ASP A 1 73 ? 8.833 -7.274 -13.177 1.00 95.88 73 ASP A N 1
ATOM 547 C CA . ASP A 1 73 ? 8.803 -8.478 -12.338 1.00 95.88 73 ASP A CA 1
ATOM 548 C C . ASP A 1 73 ? 8.511 -8.139 -10.867 1.00 95.88 73 ASP A C 1
ATOM 550 O O . ASP A 1 73 ? 7.617 -8.713 -10.254 1.00 95.88 73 ASP A O 1
ATOM 554 N N . GLN A 1 74 ? 9.165 -7.108 -10.322 1.00 93.31 74 GLN A N 1
ATOM 555 C CA . GLN A 1 74 ? 8.884 -6.619 -8.966 1.00 93.31 74 GLN A CA 1
ATOM 556 C C . GLN A 1 74 ? 7.444 -6.118 -8.785 1.00 93.31 74 GLN A C 1
ATOM 558 O O . GLN A 1 74 ? 6.909 -6.197 -7.684 1.00 93.31 74 GLN A O 1
ATOM 563 N N . LEU A 1 75 ? 6.820 -5.584 -9.840 1.00 95.44 75 LEU A N 1
ATOM 564 C CA . LEU A 1 75 ? 5.439 -5.088 -9.816 1.00 95.44 75 LEU A CA 1
ATOM 565 C C . LEU A 1 75 ? 4.398 -6.188 -10.103 1.00 95.44 75 LEU A C 1
ATOM 567 O O . LEU A 1 75 ? 3.189 -5.914 -10.118 1.00 95.44 75 LEU A O 1
ATOM 571 N N . ALA A 1 76 ? 4.832 -7.424 -10.354 1.00 93.19 76 ALA A N 1
ATOM 572 C CA . ALA A 1 76 ? 3.956 -8.561 -10.594 1.00 93.19 76 ALA A CA 1
ATOM 573 C C . ALA A 1 76 ? 3.525 -9.192 -9.260 1.00 93.19 76 ALA A C 1
ATOM 575 O O . ALA A 1 76 ? 4.256 -9.957 -8.639 1.00 93.19 76 ALA A O 1
ATOM 576 N N 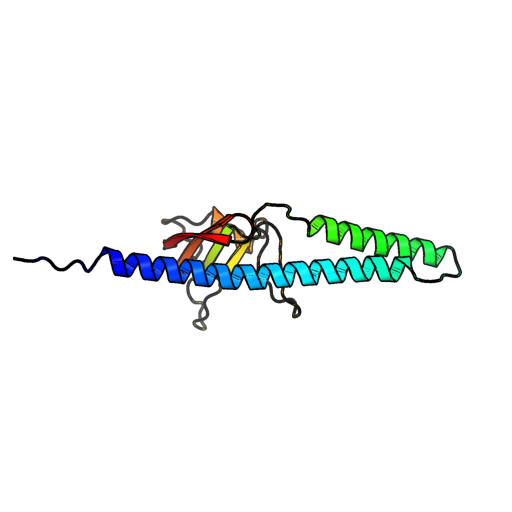. ILE A 1 77 ? 2.305 -8.876 -8.819 1.00 89.94 77 ILE A N 1
ATOM 577 C CA . ILE A 1 77 ? 1.738 -9.395 -7.563 1.00 89.94 77 ILE A CA 1
ATOM 578 C C . ILE A 1 77 ? 0.865 -10.652 -7.757 1.00 89.94 77 ILE A C 1
ATOM 580 O O . ILE A 1 77 ? 0.559 -11.360 -6.796 1.00 89.94 77 ILE A O 1
ATOM 584 N N . GLY A 1 78 ? 0.506 -10.971 -9.007 1.00 89.56 78 GLY A N 1
ATOM 585 C CA . GLY A 1 78 ? -0.414 -12.064 -9.333 1.00 89.56 78 GLY A CA 1
ATOM 586 C C . GLY A 1 78 ? -1.789 -11.854 -8.695 1.00 89.56 78 GLY A C 1
ATOM 587 O O . GLY A 1 78 ? -2.259 -10.724 -8.609 1.00 89.56 78 GLY A O 1
ATOM 588 N N . ASP A 1 79 ? -2.389 -12.935 -8.198 1.00 86.62 79 ASP A N 1
ATOM 589 C CA . ASP A 1 79 ? -3.712 -12.917 -7.547 1.00 86.62 79 ASP A CA 1
ATOM 590 C C . ASP A 1 79 ? -3.650 -12.545 -6.054 1.00 86.62 79 ASP A C 1
ATOM 592 O O . ASP A 1 79 ? -4.631 -12.673 -5.317 1.00 86.62 79 ASP A O 1
ATOM 596 N N . GLN A 1 80 ? -2.475 -12.146 -5.561 1.00 91.00 80 GLN A N 1
ATOM 597 C CA . GLN A 1 80 ? -2.307 -11.791 -4.159 1.00 91.00 80 GLN A CA 1
ATOM 598 C C . GLN A 1 80 ? -2.858 -10.384 -3.906 1.00 91.00 80 GLN A C 1
ATOM 600 O O . GLN A 1 80 ? -2.632 -9.486 -4.718 1.00 91.00 80 GLN A O 1
ATOM 605 N N . PRO A 1 81 ? -3.516 -10.141 -2.760 1.00 94.19 81 PRO A N 1
ATOM 606 C CA . PRO A 1 81 ? -4.025 -8.810 -2.477 1.00 94.19 81 PRO A CA 1
ATOM 607 C C . PRO A 1 81 ? -2.894 -7.793 -2.291 1.00 94.19 81 PRO A C 1
ATOM 609 O O . PRO A 1 81 ? -1.845 -8.110 -1.714 1.00 94.19 81 PRO A O 1
ATOM 612 N N . LEU A 1 82 ? -3.122 -6.577 -2.799 1.00 95.50 82 LEU A N 1
ATOM 613 C CA . LEU A 1 82 ? -2.121 -5.510 -2.850 1.00 95.50 82 LEU A CA 1
ATOM 614 C C . LEU A 1 82 ? -1.653 -5.094 -1.456 1.00 95.50 82 LEU A C 1
ATOM 616 O O . LEU A 1 82 ? -0.453 -5.072 -1.166 1.00 95.50 82 LEU A O 1
ATOM 620 N N . PHE A 1 83 ? -2.622 -4.858 -0.581 1.00 98.06 83 PHE A N 1
ATOM 621 C CA . PHE A 1 83 ? -2.430 -4.639 0.841 1.00 98.06 83 PHE A CA 1
ATOM 622 C C . PHE A 1 83 ? -3.321 -5.585 1.644 1.00 98.06 83 PHE A C 1
ATOM 624 O O . PHE A 1 83 ? -4.203 -6.246 1.099 1.00 98.06 83 PHE A O 1
ATOM 631 N N . PHE A 1 84 ? -3.039 -5.713 2.932 1.00 97.75 84 PHE A N 1
ATOM 632 C CA . PHE A 1 84 ? -3.791 -6.597 3.832 1.00 97.75 84 PHE A CA 1
ATOM 633 C C . PHE A 1 84 ? -4.142 -5.919 5.154 1.00 97.75 84 PHE A C 1
ATOM 635 O O . PHE A 1 84 ? -4.788 -6.521 6.011 1.00 97.75 84 PHE A O 1
ATOM 642 N N . GLY A 1 85 ? -3.717 -4.673 5.344 1.00 98.00 85 GLY A N 1
ATOM 643 C CA . GLY A 1 85 ? -4.045 -3.939 6.544 1.00 98.00 85 GLY A CA 1
ATOM 644 C C . GLY A 1 85 ? -3.641 -2.483 6.487 1.00 98.00 85 GLY A C 1
ATOM 645 O O . GLY A 1 85 ? -3.055 -2.011 5.514 1.00 98.00 85 GLY A O 1
ATOM 646 N N . ARG A 1 86 ? -3.966 -1.783 7.565 1.00 98.44 86 ARG A N 1
ATOM 647 C CA . ARG A 1 86 ? -3.673 -0.374 7.775 1.00 98.44 86 ARG A CA 1
ATOM 648 C C . ARG A 1 86 ? -3.318 -0.148 9.238 1.00 98.44 86 ARG A C 1
ATOM 650 O O . ARG A 1 86 ? -3.903 -0.763 10.127 1.00 98.44 86 ARG A O 1
ATOM 657 N N . ILE A 1 87 ? -2.358 0.730 9.487 1.00 98.31 87 ILE A N 1
ATOM 658 C CA . ILE A 1 87 ? -2.025 1.218 10.825 1.00 98.31 87 ILE A CA 1
ATOM 659 C C . ILE A 1 87 ? -2.296 2.713 10.896 1.00 98.31 87 ILE A C 1
ATOM 661 O O . ILE A 1 87 ? -1.941 3.448 9.977 1.00 98.31 87 ILE A O 1
ATOM 665 N N . ASP A 1 88 ? -2.902 3.149 11.993 1.00 97.50 88 ASP A N 1
ATOM 666 C CA . ASP A 1 88 ? -3.105 4.558 12.305 1.00 97.50 88 ASP A CA 1
ATOM 667 C C . ASP A 1 88 ? -2.400 4.865 13.628 1.00 97.50 88 ASP A C 1
ATOM 669 O O . ASP A 1 88 ? -2.685 4.250 14.664 1.00 97.50 88 ASP A O 1
ATOM 673 N N . TYR A 1 89 ? -1.464 5.808 13.596 1.00 96.94 89 TYR A N 1
ATOM 674 C CA . TYR A 1 89 ? -0.748 6.264 14.782 1.00 96.94 89 TYR A CA 1
ATOM 675 C C . TYR A 1 89 ? -1.594 7.247 15.593 1.00 96.94 89 TYR A C 1
ATOM 677 O O . TYR A 1 89 ? -2.479 7.927 15.077 1.00 96.94 89 TYR A O 1
ATOM 685 N N . ARG A 1 90 ? -1.311 7.358 16.891 1.00 96.50 90 ARG A N 1
ATOM 686 C CA . ARG A 1 90 ? -1.869 8.442 17.709 1.00 96.50 90 ARG A CA 1
ATOM 687 C C . ARG A 1 90 ? -1.449 9.804 17.127 1.00 96.50 90 ARG A C 1
ATOM 689 O O . ARG A 1 90 ? -0.343 9.904 16.590 1.00 96.50 90 ARG A O 1
ATOM 696 N N . PRO A 1 91 ? -2.283 10.855 17.256 1.00 95.69 91 PRO A N 1
ATOM 697 C CA . PRO A 1 91 ? -1.943 12.178 16.749 1.00 95.69 91 PRO A CA 1
ATOM 698 C C . PRO A 1 91 ? -0.592 12.663 17.279 1.00 95.69 91 PRO A C 1
ATOM 700 O O . PRO A 1 91 ? -0.314 12.572 18.477 1.00 95.69 91 PRO A O 1
ATOM 703 N N . ASN A 1 92 ? 0.238 13.192 16.386 1.00 92.00 92 ASN A N 1
ATOM 704 C CA . ASN A 1 92 ? 1.502 13.812 16.757 1.00 92.00 92 ASN A CA 1
ATOM 705 C C . ASN A 1 92 ? 1.279 15.185 17.426 1.00 92.00 92 ASN A C 1
ATOM 707 O O . ASN A 1 92 ? 0.150 15.643 17.604 1.00 92.00 92 ASN A O 1
ATOM 711 N N . VAL A 1 93 ? 2.365 15.871 17.793 1.00 91.56 93 VAL A N 1
ATOM 712 C CA . VAL A 1 93 ? 2.308 17.176 18.486 1.00 91.56 93 VAL A CA 1
ATOM 713 C C . VAL A 1 93 ? 1.610 18.283 17.684 1.00 91.56 93 VAL A C 1
ATOM 715 O O . VAL A 1 93 ? 1.164 19.266 18.267 1.00 91.56 93 VAL A O 1
ATOM 718 N N . GLU A 1 94 ? 1.482 18.118 16.366 1.00 92.75 94 GLU A N 1
ATOM 719 C CA . GLU A 1 94 ? 0.773 19.034 15.464 1.00 92.75 94 GLU A CA 1
ATOM 720 C C . GLU A 1 94 ? -0.687 18.604 15.228 1.00 92.75 94 GLU A C 1
ATOM 722 O O . GLU A 1 94 ? -1.395 19.206 14.423 1.00 92.75 94 GLU A O 1
ATOM 727 N N . GLY A 1 95 ? -1.148 17.552 15.912 1.00 91.25 95 GLY A N 1
ATOM 728 C CA . GLY A 1 95 ? -2.494 16.996 15.782 1.00 91.25 95 GLY A CA 1
ATOM 729 C C . GLY A 1 95 ? -2.713 16.162 14.516 1.00 91.25 95 GLY A C 1
ATOM 730 O O . GLY A 1 95 ? -3.847 15.765 14.250 1.00 91.25 95 GLY A O 1
ATOM 731 N N . ARG A 1 96 ? -1.663 15.876 13.731 1.00 92.31 96 ARG A N 1
ATOM 732 C CA . ARG A 1 96 ? -1.769 15.024 12.536 1.00 92.31 96 ARG A CA 1
ATOM 733 C C . ARG A 1 96 ? -1.674 13.549 12.908 1.00 92.31 96 ARG A C 1
ATOM 735 O O . ARG A 1 96 ? -0.864 13.173 13.750 1.00 92.31 96 ARG A O 1
ATOM 742 N N . THR A 1 97 ? -2.496 12.732 12.257 1.00 92.50 97 THR A N 1
ATOM 743 C CA . THR A 1 97 ? -2.468 11.270 12.375 1.00 92.50 97 THR A CA 1
ATOM 744 C C . THR A 1 97 ? -1.747 10.692 11.171 1.00 92.50 97 THR A C 1
ATOM 746 O O . THR A 1 97 ? -2.215 10.852 10.044 1.00 92.50 97 THR A O 1
ATOM 749 N N . ASP A 1 98 ? -0.629 10.015 11.413 1.00 93.50 98 ASP A N 1
ATOM 750 C CA . ASP A 1 98 ? 0.084 9.294 10.364 1.00 93.50 98 ASP A CA 1
ATOM 751 C C . ASP A 1 98 ? -0.594 7.935 10.155 1.00 93.50 98 ASP A C 1
ATOM 753 O O . ASP A 1 98 ? -0.814 7.184 11.109 1.00 93.50 98 ASP A O 1
ATOM 757 N N . SER A 1 99 ? -0.978 7.644 8.912 1.00 95.62 99 SER A N 1
ATOM 758 C CA . SER A 1 99 ? -1.693 6.422 8.526 1.00 95.62 99 SER A CA 1
ATOM 759 C C . SER A 1 99 ? -0.950 5.730 7.391 1.00 95.62 99 SER A C 1
ATOM 761 O O . SER A 1 99 ? -0.529 6.397 6.448 1.00 95.62 99 SER A O 1
ATOM 763 N N . TYR A 1 100 ? -0.812 4.407 7.462 1.00 97.31 100 TYR A N 1
ATOM 764 C CA . TYR A 1 100 ? -0.121 3.629 6.432 1.00 97.31 100 TYR A CA 1
ATOM 765 C C . TYR A 1 100 ? -0.891 2.358 6.101 1.00 97.31 100 TYR A C 1
ATOM 767 O O . TYR A 1 100 ? -1.147 1.538 6.986 1.00 97.31 100 TYR A O 1
ATOM 775 N N . HIS A 1 101 ? -1.200 2.156 4.822 1.00 98.50 101 HIS A N 1
ATOM 776 C CA . HIS A 1 101 ? -1.643 0.863 4.310 1.00 98.50 101 HIS A CA 1
ATOM 777 C C . HIS A 1 101 ? -0.441 -0.050 4.104 1.00 98.50 101 HIS A C 1
ATOM 779 O O . HIS A 1 101 ? 0.521 0.312 3.430 1.00 98.50 101 HIS A O 1
ATOM 785 N N . VAL A 1 102 ? -0.492 -1.241 4.690 1.00 98.50 102 VAL A N 1
ATOM 786 C CA . VAL A 1 102 ? 0.604 -2.213 4.707 1.00 98.50 102 VAL A CA 1
ATOM 787 C C . VAL A 1 102 ? 0.300 -3.341 3.732 1.00 98.50 102 VAL A C 1
ATOM 789 O O . VAL A 1 102 ? -0.751 -3.988 3.805 1.00 98.50 102 VAL A O 1
ATOM 792 N N . GLY A 1 103 ? 1.231 -3.590 2.814 1.00 97.25 103 GLY A N 1
ATOM 793 C CA . GLY A 1 103 ? 1.029 -4.539 1.732 1.00 97.25 103 GLY A CA 1
ATOM 794 C C . GLY A 1 103 ? 2.271 -5.268 1.261 1.00 97.25 103 GLY A C 1
ATOM 795 O O . GLY A 1 103 ? 3.351 -5.197 1.845 1.00 97.25 103 GLY A O 1
ATOM 796 N N . ARG A 1 104 ? 2.090 -6.055 0.200 1.00 93.06 104 ARG A N 1
ATOM 797 C CA . ARG A 1 104 ? 3.154 -6.915 -0.346 1.00 93.06 104 ARG A CA 1
ATOM 798 C C . ARG A 1 104 ? 4.106 -6.191 -1.280 1.00 93.06 104 ARG A C 1
ATOM 800 O O . ARG A 1 104 ? 5.189 -6.703 -1.545 1.00 93.06 104 ARG A O 1
ATOM 807 N N . LEU A 1 105 ? 3.663 -5.054 -1.796 1.00 94.62 105 LEU A N 1
ATOM 808 C CA . LEU A 1 105 ? 4.368 -4.256 -2.771 1.00 94.62 105 LEU A CA 1
ATOM 809 C C . LEU A 1 105 ? 4.215 -2.791 -2.389 1.00 94.62 105 LEU A C 1
ATOM 811 O O . LEU A 1 105 ? 3.106 -2.338 -2.110 1.00 94.62 105 LEU A O 1
ATOM 815 N N . ALA A 1 106 ? 5.326 -2.059 -2.402 1.00 96.62 106 ALA A N 1
ATOM 816 C CA . ALA A 1 106 ? 5.282 -0.616 -2.252 1.00 96.62 106 ALA A CA 1
ATOM 817 C C . ALA A 1 106 ? 4.649 0.021 -3.498 1.00 96.62 106 ALA A C 1
ATOM 819 O O . ALA A 1 106 ? 5.111 -0.217 -4.620 1.00 96.62 106 ALA A O 1
ATOM 820 N N . VAL A 1 107 ? 3.621 0.840 -3.291 1.00 97.69 107 VAL A N 1
ATOM 821 C CA . VAL A 1 107 ? 2.909 1.572 -4.347 1.00 97.69 107 VAL A CA 1
ATOM 822 C C . VAL A 1 107 ? 2.909 3.049 -4.005 1.00 97.69 107 VAL A C 1
ATOM 824 O O . VAL A 1 107 ? 2.647 3.418 -2.861 1.00 97.69 107 VAL A O 1
ATOM 827 N N . SER A 1 108 ? 3.173 3.878 -5.008 1.00 96.88 108 SER A N 1
ATOM 828 C CA . SER A 1 108 ? 3.150 5.333 -4.903 1.00 96.88 108 SER A CA 1
ATOM 829 C C . SER A 1 108 ? 2.315 5.919 -6.031 1.00 96.88 108 SER A C 1
ATOM 831 O O . SER A 1 108 ? 2.247 5.323 -7.106 1.00 96.88 108 SER A O 1
ATOM 833 N N . ASP A 1 109 ? 1.700 7.071 -5.783 1.00 94.44 109 ASP A N 1
ATOM 834 C CA . ASP A 1 109 ? 1.025 7.843 -6.827 1.00 94.44 109 ASP A CA 1
ATOM 835 C C . ASP A 1 109 ? 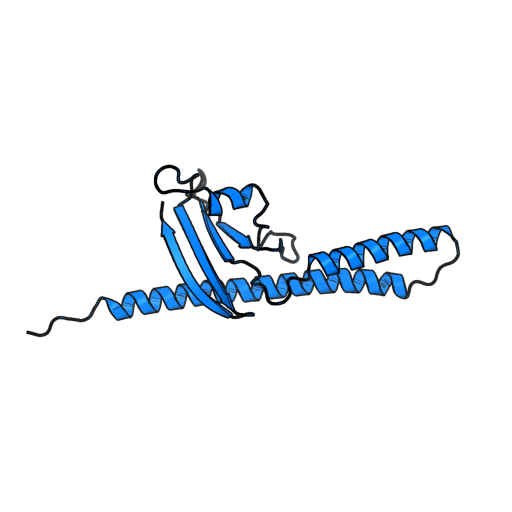2.028 8.496 -7.805 1.00 94.44 109 ASP A C 1
ATOM 837 O O . ASP A 1 109 ? 3.246 8.301 -7.721 1.00 94.44 109 ASP A O 1
ATOM 841 N N . GLU A 1 110 ? 1.508 9.262 -8.767 1.00 91.25 110 GLU A N 1
ATOM 842 C CA . GLU A 1 110 ? 2.314 9.946 -9.789 1.00 91.25 110 GLU A CA 1
ATOM 843 C C . GLU A 1 110 ? 3.255 11.015 -9.207 1.00 91.25 110 GLU A C 1
ATOM 845 O O . GLU A 1 110 ? 4.322 11.263 -9.772 1.00 91.25 110 GLU A O 1
ATOM 850 N N . ASP A 1 111 ? 2.901 11.589 -8.054 1.00 94.06 111 ASP A N 1
ATOM 851 C CA . ASP A 1 111 ? 3.694 12.580 -7.320 1.00 94.06 111 ASP A CA 1
ATOM 852 C C . ASP A 1 111 ? 4.708 11.925 -6.358 1.00 94.06 111 ASP A C 1
ATOM 854 O O . ASP A 1 111 ? 5.408 12.613 -5.612 1.00 94.06 111 ASP A O 1
ATOM 858 N N . LEU A 1 112 ? 4.834 10.593 -6.405 1.00 91.81 112 LEU A N 1
ATOM 859 C CA . LEU A 1 112 ? 5.698 9.769 -5.556 1.00 91.81 112 LEU A CA 1
ATOM 860 C C . LEU A 1 112 ? 5.290 9.745 -4.075 1.00 91.81 112 LEU A C 1
ATOM 862 O O . LEU A 1 112 ? 6.091 9.335 -3.226 1.00 91.81 112 LEU A O 1
ATOM 866 N N . ASN A 1 113 ? 4.048 10.103 -3.747 1.00 92.94 113 ASN A N 1
ATOM 867 C CA . ASN A 1 113 ? 3.527 9.906 -2.399 1.00 92.94 113 ASN A CA 1
ATOM 868 C C . ASN A 1 113 ? 3.259 8.410 -2.174 1.00 92.94 113 ASN A C 1
ATOM 870 O O . ASN A 1 113 ? 2.633 7.762 -3.017 1.00 92.94 113 ASN A O 1
ATOM 874 N N . PRO A 1 114 ? 3.725 7.818 -1.060 1.00 95.06 114 PRO A N 1
ATOM 875 C CA . PRO A 1 114 ? 3.476 6.413 -0.771 1.00 95.06 114 PRO A CA 1
ATOM 876 C C . PRO A 1 114 ? 1.993 6.187 -0.461 1.00 95.06 114 PRO A C 1
ATOM 878 O O . PRO A 1 114 ? 1.450 6.780 0.467 1.00 95.06 114 PRO A O 1
ATOM 881 N N . LEU A 1 115 ? 1.363 5.288 -1.214 1.00 97.44 115 LEU A N 1
ATOM 882 C CA . LEU A 1 115 ? 0.015 4.793 -0.941 1.00 97.44 115 LEU A CA 1
ATOM 883 C C . LEU A 1 115 ? 0.089 3.525 -0.087 1.00 97.44 115 LEU A C 1
ATOM 885 O O . LEU A 1 115 ? -0.509 3.455 0.981 1.00 97.44 115 LEU A O 1
ATOM 889 N N . VAL A 1 116 ? 0.873 2.536 -0.527 1.00 98.19 116 VAL A N 1
ATOM 890 C CA . VAL A 1 116 ? 1.065 1.259 0.179 1.00 98.19 116 VAL A CA 1
ATOM 891 C C . VAL A 1 116 ? 2.533 1.101 0.543 1.00 98.19 116 VAL A C 1
ATOM 893 O O . VAL A 1 116 ? 3.407 1.258 -0.311 1.00 98.19 116 VAL A O 1
ATOM 896 N N . VAL A 1 117 ? 2.814 0.755 1.799 1.00 97.94 117 VAL A N 1
ATOM 897 C CA . VAL A 1 117 ? 4.164 0.432 2.275 1.00 97.94 117 VAL A CA 1
ATOM 898 C C . VAL A 1 117 ? 4.408 -1.076 2.230 1.00 97.94 117 VAL A C 1
ATOM 900 O O . VAL A 1 117 ? 3.523 -1.872 2.546 1.00 97.94 117 VAL A O 1
ATOM 903 N N . ASP A 1 118 ? 5.621 -1.483 1.846 1.00 96.62 118 ASP A N 1
ATOM 904 C CA . ASP A 1 118 ? 6.024 -2.893 1.894 1.00 96.62 118 ASP A CA 1
ATOM 905 C C . ASP A 1 118 ? 6.082 -3.370 3.350 1.00 96.62 118 ASP A C 1
ATOM 907 O O . ASP A 1 118 ? 6.666 -2.711 4.211 1.00 96.62 118 ASP A O 1
ATOM 911 N N . TRP A 1 119 ? 5.505 -4.536 3.621 1.00 96.81 119 TRP A N 1
ATOM 912 C CA . TRP A 1 119 ? 5.446 -5.142 4.952 1.00 96.81 119 TRP A CA 1
ATOM 913 C C . TRP A 1 119 ? 6.810 -5.384 5.610 1.00 96.81 119 TRP A C 1
ATOM 915 O O . TRP A 1 119 ? 6.886 -5.540 6.827 1.00 96.81 119 TRP A O 1
ATOM 925 N N . ARG A 1 120 ? 7.891 -5.426 4.827 1.00 95.06 120 ARG A N 1
ATOM 926 C CA . ARG A 1 120 ? 9.267 -5.576 5.319 1.00 95.06 120 ARG A CA 1
ATOM 927 C C . ARG A 1 120 ? 9.892 -4.250 5.742 1.00 95.06 120 ARG A C 1
ATOM 929 O O . ARG A 1 120 ? 10.979 -4.254 6.319 1.00 95.06 120 ARG A O 1
ATOM 936 N N . ALA A 1 121 ? 9.267 -3.120 5.417 1.00 95.81 121 ALA A N 1
ATOM 937 C CA . ALA A 1 121 ? 9.781 -1.812 5.785 1.00 95.81 121 ALA A CA 1
ATOM 938 C C . ALA A 1 121 ? 9.635 -1.586 7.303 1.00 95.81 121 ALA A C 1
ATOM 940 O O . ALA A 1 121 ? 8.603 -1.944 7.870 1.00 95.81 121 ALA A O 1
ATOM 941 N N . PRO A 1 122 ? 10.601 -0.923 7.969 1.00 95.12 122 PRO A N 1
ATOM 942 C CA . PRO A 1 122 ? 10.512 -0.635 9.404 1.00 95.12 122 PRO A CA 1
ATOM 943 C C . PRO A 1 122 ? 9.232 0.106 9.820 1.00 95.12 122 PRO A C 1
ATOM 945 O O . PRO A 1 122 ? 8.702 -0.133 10.896 1.00 95.12 122 PRO A O 1
ATOM 948 N N . VAL A 1 123 ? 8.684 0.964 8.951 1.00 93.81 123 VAL A N 1
ATOM 949 C CA . VAL A 1 123 ? 7.423 1.683 9.219 1.00 93.81 123 VAL A CA 1
ATOM 950 C C . VAL A 1 123 ? 6.213 0.744 9.355 1.00 93.81 123 VAL A C 1
ATOM 952 O O . VAL A 1 123 ? 5.257 1.076 10.044 1.00 93.81 123 VAL A O 1
ATOM 955 N N . ALA A 1 124 ? 6.261 -0.452 8.759 1.00 96.69 124 ALA A N 1
ATOM 956 C CA . ALA A 1 124 ? 5.208 -1.461 8.862 1.00 96.69 124 ALA A CA 1
ATOM 957 C C . ALA A 1 124 ? 5.339 -2.353 10.110 1.00 96.69 124 ALA A C 1
ATOM 959 O O . ALA A 1 124 ? 4.450 -3.153 10.393 1.00 96.69 124 ALA A O 1
ATOM 960 N N . GLU A 1 125 ? 6.426 -2.231 10.878 1.00 96.12 125 GLU A N 1
ATOM 961 C CA . GLU A 1 125 ? 6.734 -3.113 12.008 1.00 96.12 125 GLU A CA 1
ATOM 962 C C . GLU A 1 125 ? 5.615 -3.141 13.061 1.00 96.12 125 GLU A C 1
ATOM 964 O O . GLU A 1 125 ? 5.272 -4.206 13.589 1.00 96.12 125 GLU A O 1
ATOM 969 N N . ALA A 1 126 ? 5.003 -1.983 13.327 1.00 96.38 126 ALA A N 1
ATOM 970 C CA . ALA A 1 126 ? 3.920 -1.855 14.295 1.00 96.38 126 ALA A CA 1
ATOM 971 C C . ALA A 1 126 ? 2.702 -2.718 13.927 1.00 96.38 126 ALA A C 1
ATOM 973 O O . ALA A 1 126 ? 2.024 -3.219 14.822 1.00 96.38 126 ALA A O 1
ATOM 974 N N . PHE A 1 127 ? 2.478 -2.989 12.636 1.00 97.69 127 PHE A N 1
ATOM 975 C CA . PHE A 1 127 ? 1.408 -3.883 12.196 1.00 97.69 127 PHE A CA 1
ATOM 976 C C . PHE A 1 127 ? 1.551 -5.287 12.796 1.00 97.69 127 PHE A C 1
ATOM 978 O O . PHE A 1 127 ? 0.550 -5.892 13.163 1.00 97.69 127 PHE A O 1
ATOM 985 N N . TYR A 1 128 ? 2.774 -5.791 12.968 1.00 96.12 128 TYR A N 1
ATOM 986 C CA . TYR A 1 128 ? 3.016 -7.141 13.489 1.00 96.12 128 TYR A CA 1
ATOM 987 C C . TYR A 1 128 ? 3.364 -7.175 14.975 1.00 96.12 128 TYR A C 1
ATOM 989 O O . TYR A 1 128 ? 3.058 -8.154 15.652 1.00 96.12 128 TYR A O 1
ATOM 997 N N . ARG A 1 129 ? 4.034 -6.137 15.485 1.00 96.62 129 ARG A N 1
ATOM 998 C CA . ARG A 1 129 ? 4.571 -6.136 16.853 1.00 96.62 129 ARG A CA 1
ATOM 999 C C . ARG A 1 129 ? 3.677 -5.466 17.886 1.00 96.62 129 ARG A C 1
ATOM 1001 O O . ARG A 1 129 ? 3.848 -5.759 19.066 1.00 96.62 129 ARG A O 1
ATOM 1008 N N . ALA A 1 130 ? 2.768 -4.575 17.484 1.00 96.62 130 ALA A N 1
ATOM 1009 C CA . ALA A 1 130 ? 1.921 -3.877 18.444 1.00 96.62 130 ALA A CA 1
ATOM 1010 C C . ALA A 1 130 ? 1.011 -4.863 19.191 1.00 96.62 130 ALA A C 1
ATOM 1012 O O . ALA A 1 130 ? 0.410 -5.763 18.593 1.00 96.62 130 ALA A O 1
ATOM 1013 N N . THR A 1 131 ? 0.914 -4.668 20.504 1.00 96.19 131 THR A N 1
ATOM 1014 C CA . THR A 1 131 ? 0.053 -5.421 21.424 1.00 96.19 131 THR A CA 1
ATOM 1015 C C . THR A 1 131 ? -0.667 -4.454 22.361 1.00 96.19 131 THR A C 1
ATOM 1017 O O . THR A 1 131 ? -0.243 -3.312 22.514 1.00 96.19 131 THR A O 1
ATOM 1020 N N . GLY A 1 132 ? -1.711 -4.906 23.062 1.00 94.06 132 GLY A N 1
ATOM 1021 C CA . GLY A 1 132 ? -2.398 -4.062 24.051 1.00 94.06 132 GLY A CA 1
ATOM 1022 C C . GLY A 1 132 ? -1.503 -3.560 25.200 1.00 94.06 132 GLY A C 1
ATOM 1023 O O . GLY A 1 132 ? -1.810 -2.544 25.812 1.00 94.06 132 GLY A O 1
ATOM 1024 N N . VAL A 1 133 ? -0.388 -4.245 25.493 1.00 95.88 133 VAL A N 1
ATOM 1025 C CA . VAL A 1 133 ? 0.587 -3.822 26.520 1.00 95.88 133 VAL A CA 1
ATOM 1026 C C . VAL A 1 133 ? 1.654 -2.898 25.933 1.00 95.88 133 VAL A C 1
ATOM 1028 O O . VAL A 1 133 ? 2.070 -1.943 26.584 1.00 95.88 133 VAL A O 1
ATOM 1031 N N . GLU A 1 134 ? 2.079 -3.161 24.697 1.00 96.25 134 GLU A N 1
ATOM 1032 C CA . GLU A 1 134 ? 3.033 -2.337 23.953 1.00 96.25 134 GLU A CA 1
ATOM 1033 C C . GLU A 1 134 ? 2.421 -1.913 22.601 1.00 96.25 134 GLU A C 1
ATOM 1035 O O . GLU A 1 134 ? 2.648 -2.572 21.583 1.00 96.25 134 GLU A O 1
ATOM 1040 N N . PRO A 1 135 ? 1.636 -0.817 22.567 1.00 94.94 135 PRO A N 1
ATOM 1041 C CA . PRO A 1 135 ? 0.943 -0.354 21.359 1.00 94.94 135 PRO A CA 1
ATOM 1042 C C . PRO A 1 135 ? 1.832 0.172 20.236 1.00 94.94 135 PRO A C 1
ATOM 1044 O O . PRO A 1 135 ? 1.346 0.405 19.134 1.00 94.94 135 PRO A O 1
ATOM 1047 N N . LEU A 1 136 ? 3.106 0.466 20.521 1.00 95.88 136 LEU A N 1
ATOM 1048 C CA . LEU A 1 136 ? 4.023 1.131 19.584 1.00 95.88 136 LEU A CA 1
ATOM 1049 C C . LEU A 1 136 ? 3.441 2.434 18.994 1.00 95.88 136 LEU A C 1
ATOM 1051 O O . LEU A 1 136 ? 3.600 2.725 17.811 1.00 95.88 136 LEU A O 1
ATOM 1055 N N . ASN A 1 137 ? 2.765 3.222 19.840 1.00 95.12 137 ASN A N 1
ATOM 1056 C CA . ASN A 1 137 ? 2.051 4.460 19.496 1.00 95.12 137 ASN A CA 1
ATOM 1057 C C . ASN A 1 137 ? 0.893 4.312 18.495 1.00 95.12 137 ASN A C 1
ATOM 1059 O O . ASN A 1 137 ? 0.386 5.332 18.020 1.00 95.12 137 ASN A O 1
ATOM 1063 N N . LEU A 1 138 ? 0.429 3.096 18.202 1.00 97.06 138 LEU A N 1
ATOM 1064 C CA . LEU A 1 138 ? -0.788 2.923 17.418 1.00 97.06 138 LEU A CA 1
ATOM 1065 C C . LEU A 1 138 ? -2.013 3.420 18.191 1.00 97.06 138 LEU A C 1
ATOM 1067 O O . LEU A 1 138 ? -2.100 3.311 19.415 1.00 97.06 138 LEU A O 1
ATOM 1071 N N . ALA A 1 139 ? -2.948 4.001 17.448 1.00 97.19 139 ALA A N 1
ATOM 1072 C CA . ALA A 1 139 ? -4.329 4.194 17.867 1.00 97.19 139 ALA A CA 1
ATOM 1073 C C . ALA A 1 139 ? -5.203 3.048 17.342 1.00 97.19 139 ALA A C 1
ATOM 1075 O O . ALA A 1 139 ? -6.132 2.615 18.023 1.00 97.19 139 ALA A O 1
ATOM 1076 N N . ARG A 1 140 ? -4.893 2.552 16.136 1.00 97.44 140 ARG A N 1
ATOM 1077 C CA . ARG A 1 140 ? -5.655 1.496 15.473 1.00 97.44 140 ARG A CA 1
ATOM 1078 C C . ARG A 1 140 ? -4.784 0.645 14.550 1.00 97.44 140 ARG A C 1
ATOM 1080 O O . ARG A 1 140 ? -3.910 1.165 13.856 1.00 97.44 140 ARG A O 1
ATOM 1087 N N . ARG A 1 141 ? -5.077 -0.654 14.502 1.00 98.31 141 ARG A N 1
ATOM 1088 C CA . ARG A 1 141 ? -4.636 -1.601 13.472 1.00 98.31 141 ARG A CA 1
ATOM 1089 C C . ARG A 1 141 ? -5.874 -2.194 12.807 1.00 98.31 141 ARG A C 1
ATOM 1091 O O . ARG A 1 141 ? -6.694 -2.801 13.482 1.00 98.31 141 ARG A O 1
ATOM 1098 N N . ARG A 1 142 ? -5.985 -2.037 11.493 1.00 98.38 142 ARG A N 1
ATOM 1099 C CA . ARG A 1 142 ? -7.049 -2.609 10.666 1.00 98.38 142 ARG A CA 1
ATOM 1100 C C . ARG A 1 142 ? -6.502 -3.762 9.840 1.00 98.38 142 ARG A C 1
ATOM 1102 O O . ARG A 1 142 ? -5.508 -3.585 9.136 1.00 98.38 142 ARG A O 1
ATOM 1109 N N . HIS A 1 143 ? -7.168 -4.907 9.862 1.00 98.50 143 HIS A N 1
ATOM 1110 C CA . HIS A 1 143 ? -6.974 -5.982 8.891 1.00 98.50 143 HIS A CA 1
ATOM 1111 C C . HIS A 1 143 ? -7.998 -5.831 7.768 1.00 98.50 143 HIS A C 1
ATOM 1113 O O . HIS A 1 143 ? -9.154 -5.511 8.031 1.00 98.50 143 HIS A O 1
ATOM 1119 N N . VAL A 1 144 ? -7.581 -6.047 6.521 1.00 98.38 144 VAL A N 1
ATOM 1120 C CA . VAL A 1 144 ? -8.442 -5.899 5.339 1.00 98.38 144 VAL A CA 1
ATOM 1121 C C . VAL A 1 144 ? -8.417 -7.192 4.537 1.00 98.38 144 VAL A C 1
ATOM 1123 O O . VAL A 1 144 ? -7.365 -7.654 4.091 1.00 98.38 144 VAL A O 1
ATOM 1126 N N . ALA A 1 145 ? -9.593 -7.787 4.354 1.00 97.88 145 ALA A N 1
ATOM 1127 C CA . ALA A 1 145 ? -9.770 -9.006 3.585 1.00 97.88 145 ALA A CA 1
ATOM 1128 C C . ALA A 1 145 ? -10.097 -8.655 2.131 1.00 97.88 145 ALA A C 1
ATOM 1130 O O . ALA A 1 145 ? -11.206 -8.223 1.829 1.00 97.88 145 ALA A O 1
ATOM 1131 N N . ILE A 1 146 ? -9.149 -8.880 1.223 1.00 97.38 146 ILE A N 1
ATOM 1132 C CA . ILE A 1 146 ? -9.311 -8.599 -0.208 1.00 97.38 146 ILE A CA 1
ATOM 1133 C C . ILE A 1 146 ? -9.326 -9.911 -0.993 1.00 97.38 146 ILE A C 1
ATOM 1135 O O . ILE A 1 146 ? -8.476 -10.783 -0.783 1.00 97.38 146 ILE A O 1
ATOM 1139 N N . ARG A 1 147 ? -10.276 -10.041 -1.922 1.00 94.62 147 ARG A N 1
ATOM 1140 C CA . ARG A 1 147 ? -10.335 -11.131 -2.902 1.00 94.62 147 ARG A CA 1
ATOM 1141 C C . ARG A 1 147 ? -10.301 -10.539 -4.300 1.00 94.62 147 ARG A C 1
ATOM 1143 O O . ARG A 1 147 ? -11.185 -9.773 -4.662 1.00 94.62 147 ARG A O 1
ATOM 1150 N N . ALA A 1 148 ? -9.286 -10.906 -5.081 1.00 89.62 148 ALA A N 1
ATOM 1151 C CA . ALA A 1 148 ? -8.990 -10.248 -6.351 1.00 89.62 148 ALA A CA 1
ATOM 1152 C C . ALA A 1 148 ? -8.918 -8.720 -6.165 1.00 89.62 148 ALA A C 1
ATOM 1154 O O . ALA A 1 148 ? -7.976 -8.238 -5.539 1.00 89.62 148 ALA A O 1
ATOM 1155 N N . HIS A 1 149 ? -9.907 -7.976 -6.661 1.00 93.12 149 HIS A N 1
ATOM 1156 C CA . HIS A 1 149 ? -9.969 -6.513 -6.584 1.00 93.12 149 HIS A CA 1
ATOM 1157 C C . HIS A 1 149 ? -11.136 -6.007 -5.718 1.00 93.12 149 HIS A C 1
ATOM 1159 O O . HIS A 1 149 ? -11.550 -4.861 -5.856 1.00 93.12 149 HIS A O 1
ATOM 1165 N N . GLU A 1 150 ? -11.681 -6.857 -4.845 1.00 97.06 150 GLU A N 1
ATOM 1166 C CA . GLU A 1 150 ? -12.823 -6.533 -3.989 1.00 97.06 150 GLU A CA 1
ATOM 1167 C C . GLU A 1 150 ? -12.454 -6.653 -2.505 1.00 97.06 150 GLU A C 1
ATOM 1169 O O . GLU A 1 150 ? -11.915 -7.676 -2.063 1.00 97.06 150 GLU A O 1
ATOM 1174 N N . VAL A 1 151 ? -12.765 -5.616 -1.726 1.00 98.25 151 VAL A N 1
ATOM 1175 C CA . VAL A 1 151 ? -12.716 -5.649 -0.264 1.00 98.25 151 VAL A CA 1
ATOM 1176 C C . VAL A 1 151 ? -13.955 -6.373 0.250 1.00 98.25 151 VAL A C 1
ATOM 1178 O O . VAL A 1 151 ? -15.086 -5.965 0.023 1.00 98.25 151 VAL A O 1
ATOM 1181 N N . THR A 1 152 ? -13.727 -7.459 0.978 1.00 97.50 152 THR A N 1
ATOM 1182 C CA . THR A 1 152 ? -14.774 -8.364 1.479 1.00 97.50 152 THR A CA 1
ATOM 1183 C C . THR A 1 152 ? -14.995 -8.268 2.985 1.00 97.50 152 THR A C 1
ATOM 1185 O O . THR A 1 152 ? -15.925 -8.878 3.505 1.00 97.50 152 THR A O 1
ATOM 1188 N N . GLY A 1 153 ? -14.138 -7.537 3.695 1.00 97.38 153 GLY A N 1
ATOM 1189 C CA . GLY A 1 153 ? -14.260 -7.343 5.133 1.00 97.38 153 GLY A CA 1
ATOM 1190 C C . GLY A 1 153 ? -13.109 -6.539 5.716 1.00 97.38 153 GLY A C 1
ATOM 1191 O O . GLY A 1 153 ? -12.024 -6.459 5.130 1.00 97.38 153 GLY A O 1
ATOM 1192 N N . VAL A 1 154 ? -13.359 -5.972 6.891 1.00 98.12 154 VAL A N 1
ATOM 1193 C CA . VAL A 1 154 ? -12.386 -5.221 7.688 1.00 98.12 154 VAL A CA 1
ATOM 1194 C C . VAL A 1 154 ? -12.477 -5.633 9.157 1.00 98.12 154 VAL A C 1
ATOM 1196 O O . VAL A 1 154 ? -13.548 -5.981 9.639 1.00 98.12 154 VAL A O 1
ATOM 1199 N N . GLU A 1 155 ? -11.372 -5.605 9.889 1.00 97.81 155 GLU A N 1
ATOM 1200 C CA . GLU A 1 155 ? -11.371 -5.871 11.331 1.00 97.81 155 GLU A CA 1
ATOM 1201 C C . GLU A 1 155 ? -10.437 -4.892 12.037 1.00 97.81 155 GLU A C 1
ATOM 1203 O O . GLU A 1 155 ? -9.240 -4.858 11.743 1.00 97.81 155 GLU A O 1
ATOM 1208 N N . ASP A 1 156 ? -10.989 -4.105 12.960 1.00 97.31 156 ASP A N 1
ATOM 1209 C CA . ASP A 1 156 ? -10.263 -3.068 13.691 1.00 97.31 156 ASP A CA 1
ATOM 1210 C C . ASP A 1 156 ? -9.881 -3.535 15.103 1.00 97.31 156 ASP A C 1
ATOM 1212 O O . ASP A 1 156 ? -10.708 -4.000 15.886 1.00 97.31 156 ASP A O 1
ATOM 1216 N N . GLU A 1 157 ? -8.614 -3.328 15.447 1.00 97.00 157 GLU A N 1
ATOM 1217 C CA . GLU A 1 157 ? -8.052 -3.450 16.787 1.00 97.00 157 GLU A CA 1
ATOM 1218 C C . GLU A 1 157 ? -7.592 -2.069 17.263 1.00 9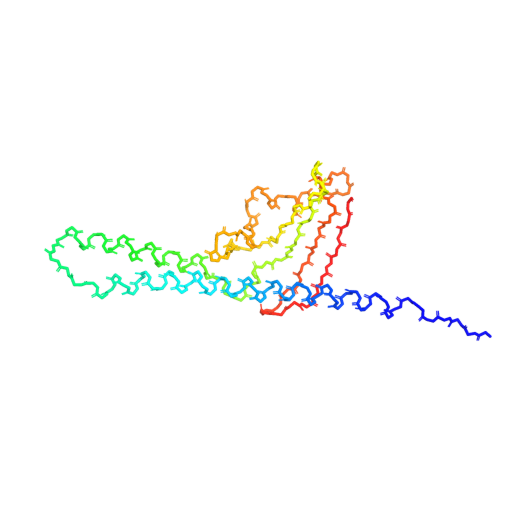7.00 157 GLU A C 1
ATOM 1220 O O . GLU A 1 157 ? -6.876 -1.361 16.549 1.00 97.00 157 GLU A O 1
ATO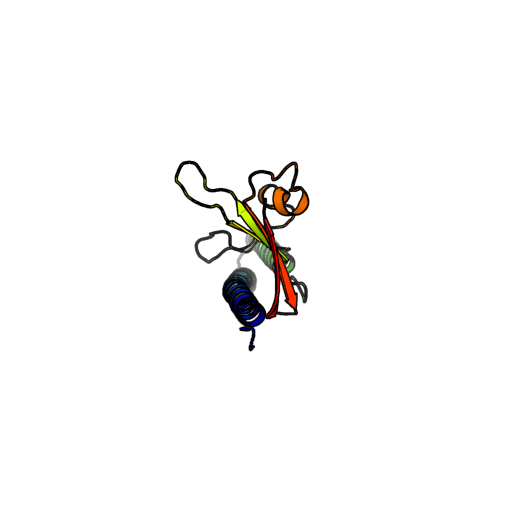M 1225 N N . TYR A 1 158 ? -7.989 -1.683 18.475 1.00 96.12 158 TYR A N 1
ATOM 1226 C CA . TYR A 1 158 ? -7.668 -0.383 19.068 1.00 96.12 158 TYR A CA 1
ATOM 1227 C C . TYR A 1 158 ? -6.705 -0.535 20.247 1.00 96.12 158 TYR A C 1
ATOM 1229 O O . TYR A 1 158 ? -6.791 -1.510 20.997 1.00 96.12 158 TYR A O 1
ATOM 1237 N N . PHE A 1 159 ? -5.826 0.456 20.420 1.00 94.38 159 PHE A N 1
ATOM 1238 C CA . PHE A 1 159 ? -4.778 0.474 21.446 1.00 94.38 159 PHE A CA 1
ATOM 1239 C C . PHE A 1 159 ? -4.777 1.748 22.302 1.00 94.38 159 PHE A C 1
ATOM 1241 O O . PHE A 1 159 ? -5.456 2.748 21.968 1.00 94.38 159 PHE A O 1
#

Radius of gyration: 21.36 Å; chains: 1; bounding box: 73×32×60 Å

pLDDT: mean 90.66, std 12.52, range [41.66, 98.5]

Sequence (159 aa):
MSDPVWGERGVDVSHEREIAEEQTFLDVALGALDHMRAGAASLRDSVAVAHRRGAGDLVERDVVMGTALQRLDQLAIGDQPLFFGRIDYRPNVEGRTDSYHVGRLAVSDEDLNPLVVDWRAPVAEAFYRATGVEPLNLARRRHVAIRAHEVTGVEDEYF